Protein AF-T0YZN4-F1 (afdb_monomer_lite)

InterPro domains:
  IPR027396 DsrEFH-like [G3DSA:3.40.1260.10] (16-98)
  IPR027396 DsrEFH-like [SSF75169] (24-75)
  IPR032836 DsrE2-like family [PF13686] (22-80)

Foldseek 3Di:
DPPPVVVVVVVVVVVCVVVVAAEDEEEAQAQAPVSVVVLVVVQVVSVVVVHHYHYHQDHLSVLCVDPNSVLVNCVVDDPVVVVVCPVPDDDPVVVVVD

pLDDT: mean 81.74, std 13.97, range [48.91, 96.94]

Secondary structure (DSSP, 8-state):
--HHHHHHHHHHHHHHHHT---EEEEEE----HHHHHHHHHHHHHHHHTT-EEEEEE-GGGGGGGSHHHHHHHGGGS-HHHHHHHHHHSPPHHHHHT-

Radius of gyration: 17.91 Å; chains: 1; bounding box: 40×50×31 Å

Organism: NCBI:txid410659

Structure (mmCIF, N/CA/C/O backbone):
data_AF-T0YZN4-F1
#
_entry.id   AF-T0YZN4-F1
#
loop_
_atom_site.group_PDB
_atom_site.id
_atom_site.type_symbol
_atom_site.label_atom_id
_atom_site.label_alt_id
_atom_site.label_comp_id
_atom_site.label_asym_id
_atom_site.label_entity_id
_atom_site.label_seq_id
_atom_site.pdbx_PDB_ins_code
_atom_site.Cartn_x
_atom_site.Cartn_y
_atom_site.Cartn_z
_atom_site.occupancy
_atom_site.B_iso_or_equiv
_atom_site.auth_seq_id
_atom_site.auth_comp_id
_atom_site.auth_asym_id
_atom_site.auth_atom_id
_atom_site.pdbx_PDB_model_num
ATOM 1 N N . MET A 1 1 ? -18.741 31.153 -6.149 1.00 48.91 1 MET A N 1
ATOM 2 C CA . MET A 1 1 ? -18.984 29.725 -6.463 1.00 48.91 1 MET A CA 1
ATOM 3 C C . MET A 1 1 ? -18.109 28.804 -5.594 1.00 48.91 1 MET A C 1
ATOM 5 O O . MET A 1 1 ? -17.454 27.919 -6.120 1.00 48.91 1 MET A O 1
ATOM 9 N N . MET A 1 2 ? -18.073 29.009 -4.268 1.00 51.25 2 MET A N 1
ATOM 10 C CA . MET A 1 2 ? -17.161 28.296 -3.346 1.00 51.25 2 MET A CA 1
ATOM 11 C C . MET A 1 2 ? -17.887 27.574 -2.189 1.00 51.25 2 MET A C 1
ATOM 13 O O . MET A 1 2 ? -17.238 26.898 -1.403 1.00 51.25 2 MET A O 1
ATOM 17 N N . GLU A 1 3 ? -19.219 27.677 -2.096 1.00 50.75 3 GLU A N 1
ATOM 18 C CA . GLU A 1 3 ? -20.014 27.141 -0.971 1.00 50.75 3 GLU A CA 1
ATOM 19 C C . GLU A 1 3 ? -20.403 25.656 -1.118 1.00 50.75 3 GLU A C 1
ATOM 21 O O . GLU A 1 3 ? -20.667 24.989 -0.125 1.00 50.75 3 GLU A O 1
ATOM 26 N N . GLY A 1 4 ? -20.398 25.098 -2.336 1.00 54.03 4 GLY A N 1
ATOM 27 C CA . GLY A 1 4 ? -20.823 23.706 -2.571 1.00 54.03 4 GLY A CA 1
ATOM 28 C C . GLY A 1 4 ? -19.810 22.640 -2.127 1.00 54.03 4 GLY A C 1
ATOM 29 O O . GLY A 1 4 ? -20.192 21.535 -1.752 1.00 54.03 4 GLY A O 1
ATOM 30 N N . THR A 1 5 ? -18.513 22.962 -2.129 1.00 59.09 5 THR A N 1
ATOM 31 C CA . THR A 1 5 ? -17.443 22.002 -1.796 1.00 59.09 5 THR A CA 1
ATOM 32 C C . THR A 1 5 ? -17.293 21.800 -0.285 1.00 59.09 5 THR A C 1
ATOM 34 O O . THR A 1 5 ? -16.963 20.704 0.169 1.00 59.09 5 THR A O 1
ATOM 37 N N . THR A 1 6 ? -17.553 22.838 0.512 1.00 59.19 6 THR A N 1
ATOM 38 C CA . THR A 1 6 ? -17.421 22.800 1.977 1.00 59.19 6 THR A CA 1
ATOM 39 C C . THR A 1 6 ? -18.574 22.052 2.647 1.00 59.19 6 THR A C 1
ATOM 41 O O . THR A 1 6 ? -18.344 21.354 3.635 1.00 59.19 6 THR A O 1
ATOM 44 N N . ALA A 1 7 ? -19.783 22.117 2.079 1.00 58.03 7 ALA A N 1
ATOM 45 C CA . ALA A 1 7 ? -20.954 21.390 2.573 1.00 58.03 7 ALA A CA 1
ATOM 46 C C . ALA A 1 7 ? -20.775 19.862 2.475 1.00 58.03 7 ALA A C 1
ATOM 48 O O . ALA A 1 7 ? -20.918 19.158 3.474 1.00 58.03 7 ALA A O 1
ATOM 49 N N . HIS A 1 8 ? -20.344 19.351 1.315 1.00 57.25 8 HIS A N 1
ATOM 50 C CA . HIS A 1 8 ? -20.104 17.913 1.130 1.00 57.25 8 HIS A CA 1
ATOM 51 C C . HIS A 1 8 ? -18.955 17.373 1.994 1.00 57.25 8 HIS A C 1
ATOM 53 O O . HIS A 1 8 ? -19.034 16.254 2.507 1.00 57.25 8 HIS A O 1
ATOM 59 N N . ALA A 1 9 ? -17.894 18.161 2.188 1.00 63.75 9 ALA A N 1
ATOM 60 C CA . ALA A 1 9 ? -16.794 17.781 3.070 1.00 63.75 9 ALA A CA 1
ATOM 61 C C . ALA A 1 9 ? -17.247 17.683 4.539 1.00 63.75 9 ALA A C 1
ATOM 63 O O . ALA A 1 9 ? -16.889 16.726 5.226 1.00 63.75 9 ALA A O 1
ATOM 64 N N . SER A 1 10 ? -18.080 18.621 5.002 1.00 60.66 10 SER A N 1
ATOM 65 C CA . SER A 1 10 ? -18.651 18.613 6.354 1.00 60.66 10 SER A CA 1
ATOM 66 C C . SER A 1 10 ? -19.566 17.407 6.591 1.00 60.66 10 SER A C 1
ATOM 68 O O . SER A 1 10 ? -19.390 16.698 7.579 1.00 60.66 10 SER A O 1
ATOM 70 N N . GLU A 1 11 ? -20.484 17.115 5.665 1.00 66.19 11 GLU A N 1
ATOM 71 C CA . GLU A 1 11 ? -21.397 15.962 5.768 1.00 66.19 11 GLU A CA 1
ATOM 72 C C . GLU A 1 11 ? -20.654 14.619 5.768 1.00 66.19 11 GLU A C 1
ATOM 74 O O . GLU A 1 11 ? -21.005 13.708 6.520 1.00 66.19 11 GLU A O 1
ATOM 79 N N . THR A 1 12 ? -19.595 14.497 4.961 1.00 66.44 12 THR A N 1
ATOM 80 C CA . THR A 1 12 ? -18.761 13.284 4.910 1.00 66.44 12 THR A CA 1
ATOM 81 C C . THR A 1 12 ? -18.034 13.061 6.239 1.00 66.44 12 THR A C 1
ATOM 83 O O . THR A 1 12 ? -18.006 11.942 6.755 1.00 66.44 12 THR A O 1
ATOM 86 N N . MET A 1 13 ? -17.492 14.132 6.826 1.00 63.56 13 MET A N 1
ATOM 87 C CA . MET A 1 13 ? -16.798 14.090 8.117 1.00 63.56 13 MET A CA 1
ATOM 88 C C . MET A 1 13 ? -17.754 13.805 9.283 1.00 63.56 13 MET A C 1
ATOM 90 O O . MET A 1 13 ? -17.387 13.083 10.212 1.00 63.56 13 MET A O 1
ATOM 94 N N . GLU A 1 14 ? -18.982 14.326 9.241 1.00 65.38 14 GLU A N 1
ATOM 95 C CA . GLU A 1 14 ? -19.998 14.074 10.266 1.00 65.38 14 GLU A CA 1
ATOM 96 C C . GLU A 1 14 ? -20.522 12.627 10.211 1.00 65.38 14 GLU A C 1
ATOM 98 O O . GLU A 1 14 ? -20.642 11.979 11.254 1.00 65.38 14 GLU A O 1
ATOM 103 N N . ARG A 1 15 ? -20.731 12.071 9.005 1.00 64.00 15 ARG A N 1
ATOM 104 C CA . ARG A 1 15 ? -21.045 10.641 8.812 1.00 64.00 15 ARG A CA 1
ATOM 105 C C . ARG A 1 15 ? -19.937 9.735 9.345 1.00 64.00 15 ARG A C 1
ATOM 107 O O . ARG A 1 15 ? -20.225 8.824 10.116 1.00 64.00 15 ARG A O 1
ATOM 114 N N . ALA A 1 16 ? -18.680 10.033 9.009 1.00 61.34 16 ALA A N 1
ATOM 115 C CA . ALA A 1 16 ? -17.527 9.273 9.493 1.00 61.34 16 ALA A CA 1
ATOM 116 C C . ALA A 1 16 ? -17.430 9.273 11.032 1.00 61.34 16 ALA A C 1
ATOM 118 O O . ALA A 1 16 ? -17.078 8.263 11.639 1.00 61.34 16 ALA A O 1
ATOM 119 N N . LYS A 1 17 ? -17.798 10.386 11.682 1.00 61.00 17 LYS A N 1
ATOM 120 C CA . LYS A 1 17 ? -17.843 10.492 13.150 1.00 61.00 17 LYS A CA 1
ATOM 121 C C . LYS A 1 17 ? -18.987 9.687 13.779 1.00 61.00 17 LYS A C 1
ATOM 123 O O . LYS A 1 17 ? -18.833 9.196 14.894 1.00 61.00 17 LYS A O 1
ATOM 128 N N . LYS A 1 18 ? -20.123 9.567 13.085 1.00 59.34 18 LYS A N 1
ATOM 129 C CA . LYS A 1 18 ? -21.350 8.919 13.579 1.00 59.34 18 LYS A CA 1
ATOM 130 C C . LYS A 1 18 ? -21.281 7.386 13.544 1.00 59.34 18 LYS A C 1
ATOM 132 O O . LYS A 1 18 ? -21.872 6.750 14.411 1.00 59.34 18 LYS A O 1
ATOM 137 N N . ASP A 1 19 ? -20.516 6.814 12.613 1.00 60.59 19 ASP A N 1
ATOM 138 C CA . ASP A 1 19 ? -20.337 5.357 12.475 1.00 60.59 19 ASP A CA 1
ATOM 139 C C . ASP A 1 19 ? -19.247 4.772 13.399 1.00 60.59 19 ASP A C 1
ATOM 141 O O . ASP A 1 19 ? -19.0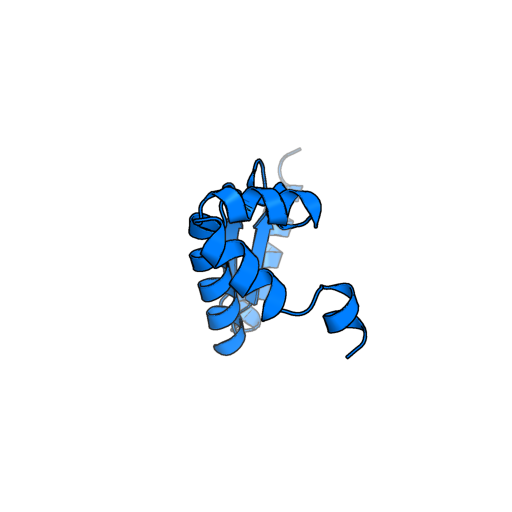44 3.559 13.430 1.00 60.59 19 ASP A O 1
ATOM 145 N N . GLY A 1 20 ? -18.529 5.611 14.159 1.00 58.91 20 GLY A N 1
ATOM 146 C CA . GLY A 1 20 ? -17.507 5.179 15.124 1.00 58.91 20 GLY A CA 1
ATOM 147 C C . GLY A 1 20 ? -16.287 4.468 14.516 1.00 58.91 20 GLY A C 1
ATOM 148 O O . GLY A 1 20 ? -15.437 3.977 15.258 1.00 58.91 20 GLY A O 1
ATOM 149 N N . LYS A 1 21 ? -16.178 4.403 13.183 1.00 67.25 21 LYS A N 1
ATOM 150 C CA . LYS A 1 21 ? -15.085 3.736 12.467 1.00 67.25 21 LYS A CA 1
ATOM 151 C C . LYS A 1 21 ? -13.994 4.730 12.092 1.00 67.25 21 LYS A C 1
ATOM 153 O O . LYS A 1 21 ? -14.164 5.589 11.230 1.00 67.25 21 LYS A O 1
ATOM 158 N N . THR A 1 22 ? -12.834 4.585 12.721 1.00 85.31 22 THR A N 1
ATOM 159 C CA . THR A 1 22 ? -11.632 5.341 12.360 1.00 85.31 22 THR A CA 1
ATOM 160 C C . THR A 1 22 ? -11.186 4.964 10.944 1.00 85.31 22 THR A C 1
ATOM 162 O O . THR A 1 22 ? -11.130 3.783 10.606 1.00 85.31 22 THR A O 1
ATOM 165 N N . SER A 1 23 ? -10.855 5.956 10.114 1.00 89.94 23 SER A N 1
ATOM 166 C CA . SER A 1 23 ? -10.373 5.754 8.739 1.00 89.94 23 SER A CA 1
ATOM 167 C C . SER A 1 23 ? -8.873 6.056 8.613 1.00 89.94 23 SER A C 1
ATOM 169 O O . SER A 1 23 ? -8.371 6.999 9.222 1.00 89.94 23 SER A O 1
ATOM 171 N N . LEU A 1 24 ? -8.162 5.278 7.797 1.00 94.44 24 LEU A N 1
ATOM 172 C CA . LEU A 1 24 ? -6.768 5.453 7.395 1.00 94.44 24 LEU A CA 1
ATOM 173 C C . LEU A 1 24 ? -6.708 5.752 5.891 1.00 94.44 24 LEU A C 1
ATOM 175 O O . LEU A 1 24 ? -7.157 4.946 5.081 1.00 94.44 24 LEU A O 1
ATOM 179 N N . ILE A 1 25 ? -6.104 6.877 5.508 1.00 96.12 25 ILE A N 1
ATOM 180 C CA . ILE A 1 25 ? -5.874 7.238 4.103 1.00 96.12 25 ILE A CA 1
ATOM 181 C C . ILE A 1 25 ? -4.371 7.190 3.824 1.00 96.12 25 ILE A C 1
ATOM 183 O O . ILE A 1 25 ? -3.587 7.844 4.509 1.00 96.12 25 ILE A O 1
ATOM 187 N N . LEU A 1 26 ? -3.969 6.429 2.806 1.00 96.69 26 LEU A N 1
ATOM 188 C CA . LEU A 1 26 ? -2.579 6.272 2.381 1.00 96.69 26 LEU A CA 1
ATOM 189 C C . LEU A 1 26 ? -2.405 6.779 0.951 1.00 96.69 26 LEU A C 1
ATOM 191 O O . LEU A 1 26 ? -3.073 6.304 0.033 1.00 96.69 26 LEU A O 1
ATOM 195 N N . VAL A 1 27 ? -1.471 7.708 0.748 1.00 96.81 27 VAL A N 1
ATOM 196 C CA . VAL A 1 27 ? -1.076 8.180 -0.586 1.00 96.81 27 VAL A CA 1
ATOM 197 C C . VAL A 1 27 ? 0.179 7.436 -1.026 1.00 96.81 27 VAL A C 1
ATOM 199 O O . VAL A 1 27 ? 1.266 7.657 -0.495 1.00 96.81 27 VAL A O 1
ATOM 202 N N . VAL A 1 28 ? 0.031 6.559 -2.016 1.00 96.94 28 VAL A N 1
ATOM 203 C CA . VAL A 1 28 ? 1.113 5.729 -2.553 1.00 96.94 28 VAL A CA 1
ATOM 204 C C . VAL A 1 28 ? 1.643 6.384 -3.825 1.00 96.94 28 VAL A C 1
ATOM 206 O O . VAL A 1 28 ? 1.084 6.219 -4.907 1.00 96.94 28 VAL A O 1
ATOM 209 N N . SER A 1 29 ? 2.711 7.173 -3.688 1.00 95.31 29 SER A N 1
ATOM 210 C CA . SER A 1 29 ? 3.329 7.922 -4.797 1.00 95.31 29 SER A CA 1
ATOM 211 C C . SER A 1 29 ? 4.559 7.240 -5.409 1.00 95.31 29 SER A C 1
ATOM 213 O O . SER A 1 29 ? 4.997 7.605 -6.504 1.00 95.31 29 SER A O 1
ATOM 215 N N . LYS A 1 30 ? 5.132 6.251 -4.711 1.00 93.50 30 LYS A N 1
ATOM 216 C CA . LYS A 1 30 ? 6.342 5.516 -5.108 1.00 93.50 30 LYS A CA 1
ATOM 217 C C . LYS A 1 30 ? 5.987 4.113 -5.595 1.00 93.50 30 LYS A C 1
ATOM 219 O O . LYS A 1 30 ? 5.048 3.507 -5.095 1.00 93.50 30 LYS A O 1
ATOM 224 N N . GLY A 1 31 ? 6.739 3.632 -6.585 1.00 87.75 31 GLY A N 1
ATOM 225 C CA . GLY A 1 31 ? 6.453 2.381 -7.295 1.00 87.75 31 GLY A CA 1
ATOM 226 C C . GLY A 1 31 ? 7.358 1.198 -6.950 1.00 87.75 31 GLY A C 1
ATOM 227 O O . GLY A 1 31 ? 7.099 0.114 -7.446 1.00 87.75 31 GLY A O 1
ATOM 228 N N . GLY A 1 32 ? 8.408 1.378 -6.141 1.00 91.94 32 GLY A N 1
ATOM 229 C CA . GLY A 1 32 ? 9.281 0.275 -5.715 1.00 91.94 32 GLY A CA 1
ATOM 230 C C . GLY A 1 32 ? 8.582 -0.637 -4.706 1.00 91.94 32 GLY A C 1
ATOM 231 O O . GLY A 1 32 ? 7.838 -0.153 -3.849 1.00 91.94 32 GLY A O 1
ATOM 232 N N . ALA A 1 33 ? 8.800 -1.950 -4.797 1.00 88.88 33 ALA A N 1
ATOM 233 C CA . ALA A 1 33 ? 8.160 -2.919 -3.905 1.00 88.88 33 ALA A CA 1
ATOM 234 C C . ALA A 1 33 ? 8.600 -2.758 -2.434 1.00 88.88 33 ALA A C 1
ATOM 236 O O . ALA A 1 33 ? 7.786 -2.917 -1.522 1.00 88.88 33 ALA A O 1
ATOM 237 N N . ASP A 1 34 ? 9.852 -2.357 -2.211 1.00 88.88 34 ASP A N 1
ATOM 238 C CA . ASP A 1 34 ? 10.421 -1.940 -0.924 1.00 88.88 34 ASP A CA 1
ATOM 239 C C . ASP A 1 34 ? 9.720 -0.696 -0.335 1.00 88.88 34 ASP A C 1
ATOM 241 O O . ASP A 1 34 ? 9.625 -0.529 0.874 1.00 88.88 34 ASP A O 1
ATOM 245 N N . MET A 1 35 ? 9.169 0.181 -1.170 1.00 90.56 35 MET A N 1
ATOM 246 C CA . MET A 1 35 ? 8.429 1.359 -0.699 1.00 90.56 35 MET A CA 1
ATOM 247 C C . MET A 1 35 ? 6.925 1.114 -0.586 1.00 90.56 35 MET A C 1
ATOM 249 O O . MET A 1 35 ? 6.238 1.818 0.152 1.00 90.56 35 MET A O 1
ATOM 253 N N . ALA A 1 36 ? 6.404 0.131 -1.317 1.00 91.88 36 ALA A N 1
ATOM 254 C CA . ALA A 1 36 ? 4.989 -0.214 -1.320 1.00 91.88 36 ALA A CA 1
ATOM 255 C C . ALA A 1 36 ? 4.592 -1.087 -0.122 1.00 91.88 36 ALA A C 1
ATOM 257 O O . ALA A 1 36 ? 3.485 -0.937 0.406 1.00 91.88 36 ALA A O 1
ATOM 258 N N . TYR A 1 37 ? 5.479 -1.989 0.327 1.00 90.88 37 TYR A N 1
ATOM 259 C CA . TYR A 1 37 ? 5.155 -2.934 1.400 1.00 90.88 37 TYR A CA 1
ATOM 260 C C . TYR A 1 37 ? 4.691 -2.263 2.706 1.00 90.88 37 TYR A C 1
ATOM 262 O O . TYR A 1 37 ? 3.725 -2.768 3.281 1.00 90.88 37 TYR A O 1
ATOM 270 N N . PRO A 1 38 ? 5.260 -1.129 3.183 1.00 94.56 38 PRO A N 1
ATOM 271 C CA . PRO A 1 38 ? 4.802 -0.504 4.421 1.00 94.56 38 PRO A CA 1
ATOM 272 C C . PRO A 1 38 ? 3.348 -0.042 4.314 1.00 94.56 38 PRO A C 1
ATOM 274 O O . PRO A 1 38 ? 2.551 -0.287 5.216 1.00 94.56 38 PRO A O 1
ATOM 277 N N . SER A 1 39 ? 2.973 0.575 3.188 1.00 95.06 39 SER A N 1
ATOM 278 C CA . SER A 1 39 ? 1.597 1.019 2.949 1.00 95.06 39 SER A CA 1
ATOM 279 C C . SER A 1 39 ? 0.626 -0.158 2.876 1.00 95.06 39 SER A C 1
ATOM 281 O O . SER A 1 39 ? -0.459 -0.086 3.448 1.00 95.06 39 SER A O 1
ATOM 283 N N . LEU A 1 40 ? 1.017 -1.256 2.223 1.00 94.00 40 LEU A N 1
ATOM 284 C CA . LEU A 1 40 ? 0.192 -2.463 2.140 1.00 94.00 40 LEU A CA 1
ATOM 285 C C . LEU A 1 40 ? -0.000 -3.124 3.514 1.00 94.00 40 LEU A C 1
ATOM 287 O O . LEU A 1 40 ? -1.125 -3.485 3.864 1.00 94.00 40 LEU A O 1
ATOM 291 N N . ILE A 1 41 ? 1.058 -3.226 4.326 1.00 96.06 41 ILE A N 1
ATOM 292 C CA . ILE A 1 41 ? 0.971 -3.762 5.695 1.00 96.06 41 ILE A CA 1
ATOM 293 C C . ILE A 1 41 ? 0.033 -2.901 6.539 1.00 96.06 41 ILE A C 1
ATOM 295 O O . ILE A 1 41 ? -0.877 -3.431 7.170 1.00 96.06 41 ILE A O 1
ATOM 299 N N . LEU A 1 42 ? 0.204 -1.577 6.523 1.00 96.38 42 LEU A N 1
ATOM 300 C CA . LEU A 1 42 ? -0.640 -0.665 7.297 1.00 96.38 42 LEU A CA 1
ATOM 301 C C . LEU A 1 42 ? -2.109 -0.733 6.870 1.00 96.38 42 LEU A C 1
ATOM 303 O O . LEU A 1 42 ? -2.983 -0.785 7.732 1.00 96.38 42 LEU A O 1
ATOM 307 N N . ALA A 1 43 ? -2.389 -0.783 5.565 1.00 96.12 43 ALA A N 1
ATOM 308 C CA . ALA A 1 43 ? -3.751 -0.929 5.056 1.00 96.12 43 ALA A CA 1
ATOM 309 C C . ALA A 1 43 ? -4.401 -2.240 5.528 1.00 96.12 43 ALA A C 1
ATOM 311 O O . ALA A 1 43 ? -5.555 -2.244 5.960 1.00 96.12 43 ALA A O 1
ATOM 312 N N . THR A 1 44 ? -3.646 -3.341 5.487 1.00 96.00 44 THR A N 1
ATOM 313 C CA . THR A 1 44 ? -4.128 -4.663 5.910 1.00 96.00 44 THR A CA 1
ATOM 314 C C . THR A 1 44 ? -4.367 -4.703 7.421 1.00 96.00 44 THR A C 1
ATOM 316 O O . THR A 1 44 ? -5.415 -5.167 7.864 1.00 96.00 44 THR A O 1
ATOM 319 N N . THR A 1 45 ? -3.453 -4.137 8.215 1.00 96.50 45 THR A N 1
ATOM 320 C CA . THR A 1 45 ? -3.597 -4.012 9.673 1.00 96.50 45 THR A CA 1
ATOM 321 C C . THR A 1 45 ? -4.788 -3.138 10.052 1.00 96.50 45 THR A C 1
ATOM 323 O O . THR A 1 45 ? -5.572 -3.523 10.913 1.00 96.50 45 THR A O 1
ATOM 326 N N . ALA A 1 46 ? -4.976 -1.993 9.391 1.00 94.38 46 ALA A N 1
ATOM 327 C CA . ALA A 1 46 ? -6.134 -1.133 9.622 1.00 94.38 46 ALA A CA 1
ATOM 328 C C . ALA A 1 46 ? -7.442 -1.901 9.381 1.00 94.38 46 ALA A C 1
ATOM 330 O O . ALA A 1 46 ? -8.333 -1.896 10.229 1.00 94.38 46 ALA A O 1
ATOM 331 N N . ARG A 1 47 ? -7.524 -2.650 8.276 1.00 93.19 47 ARG A N 1
ATOM 332 C CA . ARG A 1 47 ? -8.689 -3.494 7.980 1.00 93.19 47 ARG A CA 1
ATOM 333 C C . ARG A 1 47 ? -8.891 -4.598 9.020 1.00 93.19 47 ARG A C 1
ATOM 335 O O . ARG A 1 47 ? -10.025 -4.819 9.436 1.00 93.19 47 ARG A O 1
ATOM 342 N N . ALA A 1 48 ? -7.817 -5.228 9.496 1.00 93.88 48 ALA A N 1
ATOM 343 C CA . ALA A 1 48 ? -7.880 -6.221 10.571 1.00 93.88 48 ALA A CA 1
ATOM 344 C C . ALA A 1 48 ? -8.369 -5.633 11.911 1.00 93.88 48 ALA A C 1
ATOM 346 O O . ALA A 1 48 ? -9.037 -6.324 12.673 1.00 93.88 48 ALA A O 1
ATOM 347 N N . LEU A 1 49 ? -8.087 -4.355 12.180 1.00 92.56 49 LEU A N 1
ATOM 348 C CA . LEU A 1 49 ? -8.551 -3.623 13.366 1.00 92.56 49 LEU A CA 1
ATOM 349 C C . LEU A 1 49 ? -9.969 -3.034 13.214 1.00 92.56 49 LEU A C 1
ATOM 351 O O . LEU A 1 49 ? -10.416 -2.286 14.082 1.00 92.56 49 LEU A O 1
ATOM 355 N N . GLY A 1 50 ? -10.680 -3.340 12.124 1.00 87.50 50 GLY A N 1
ATOM 356 C CA . GLY A 1 50 ? -12.034 -2.834 11.869 1.00 87.50 50 GLY A CA 1
ATOM 357 C C . GLY A 1 50 ? -12.090 -1.381 11.383 1.00 87.50 50 GLY A C 1
ATOM 358 O O . GLY A 1 50 ? -13.163 -0.777 11.392 1.00 87.50 50 GLY A O 1
ATOM 359 N N . MET A 1 51 ? -10.953 -0.821 10.960 1.00 91.56 51 MET A N 1
ATOM 360 C CA . MET A 1 51 ? -10.850 0.520 10.386 1.00 91.56 51 MET A CA 1
ATOM 361 C C . MET A 1 51 ? -11.099 0.512 8.876 1.00 91.56 51 MET A C 1
ATOM 363 O O . MET A 1 51 ? -10.859 -0.479 8.174 1.00 91.56 51 MET A O 1
ATOM 367 N N . ASP A 1 52 ? -11.479 1.671 8.346 1.00 91.88 52 ASP A N 1
ATOM 368 C CA . ASP A 1 52 ? -11.533 1.880 6.905 1.00 91.88 52 ASP A CA 1
ATOM 369 C C . ASP A 1 52 ? -10.183 2.329 6.336 1.00 91.88 52 ASP A C 1
ATOM 371 O O . ASP A 1 52 ? -9.746 3.446 6.556 1.00 91.88 52 ASP A O 1
ATOM 375 N N . ALA A 1 53 ? -9.504 1.464 5.583 1.00 94.62 53 ALA A N 1
ATOM 376 C CA . ALA A 1 53 ? -8.326 1.794 4.788 1.00 94.62 53 ALA A CA 1
ATOM 377 C C . ALA A 1 53 ? -8.680 2.242 3.353 1.00 94.62 53 ALA A C 1
ATOM 379 O O . ALA A 1 53 ? -9.261 1.485 2.565 1.00 94.62 53 ALA A O 1
ATOM 380 N N . HIS A 1 54 ? -8.248 3.445 2.987 1.00 95.25 54 HIS A N 1
ATOM 381 C CA . HIS A 1 54 ? -8.295 3.986 1.631 1.00 95.25 54 HIS A CA 1
ATOM 382 C C . HIS A 1 54 ? -6.872 4.162 1.102 1.00 95.25 54 HIS A C 1
ATOM 384 O O . HIS A 1 54 ? -6.020 4.749 1.768 1.00 95.25 54 HIS A O 1
ATOM 390 N N . MET A 1 55 ? -6.611 3.678 -0.110 1.00 96.06 55 MET A N 1
ATOM 391 C CA . MET A 1 55 ? -5.308 3.805 -0.762 1.00 96.06 55 MET A CA 1
ATOM 392 C C . MET A 1 55 ? -5.461 4.594 -2.058 1.00 96.06 55 MET A C 1
ATOM 394 O O . MET A 1 55 ? -6.220 4.200 -2.941 1.00 96.06 55 MET A O 1
ATOM 398 N N . TYR A 1 56 ? -4.732 5.700 -2.174 1.00 96.69 56 TYR A N 1
ATOM 399 C CA . TYR A 1 56 ? -4.682 6.525 -3.373 1.00 96.69 56 TYR A CA 1
ATOM 400 C C . TYR A 1 56 ? -3.329 6.348 -4.061 1.00 96.69 56 TYR A C 1
ATOM 402 O O . TYR A 1 56 ? -2.303 6.827 -3.574 1.00 96.69 56 TYR A O 1
ATOM 410 N N . PHE A 1 57 ? -3.329 5.639 -5.187 1.00 96.06 57 PHE A N 1
ATOM 411 C CA . PHE A 1 57 ? -2.136 5.400 -5.993 1.00 96.06 57 PHE A CA 1
ATOM 412 C C . PHE A 1 57 ? -1.957 6.531 -7.005 1.00 96.06 57 PHE A C 1
ATOM 414 O O . PHE A 1 57 ? -2.853 6.809 -7.797 1.00 96.06 57 PHE A O 1
ATOM 421 N N . THR A 1 58 ? -0.790 7.172 -6.995 1.00 95.81 58 THR A N 1
ATOM 422 C CA . THR A 1 58 ? -0.469 8.287 -7.898 1.00 95.81 58 THR A CA 1
ATOM 423 C C . THR A 1 58 ? 0.983 8.218 -8.371 1.00 95.81 58 THR A C 1
ATOM 425 O O . THR A 1 58 ? 1.800 7.501 -7.791 1.00 95.81 58 THR A O 1
ATOM 428 N N . PHE A 1 59 ? 1.319 8.944 -9.440 1.00 95.00 59 PHE A N 1
ATOM 429 C CA . PHE A 1 59 ? 2.647 8.951 -10.064 1.00 95.00 59 PHE A CA 1
ATOM 430 C C . PHE A 1 59 ? 3.179 7.525 -1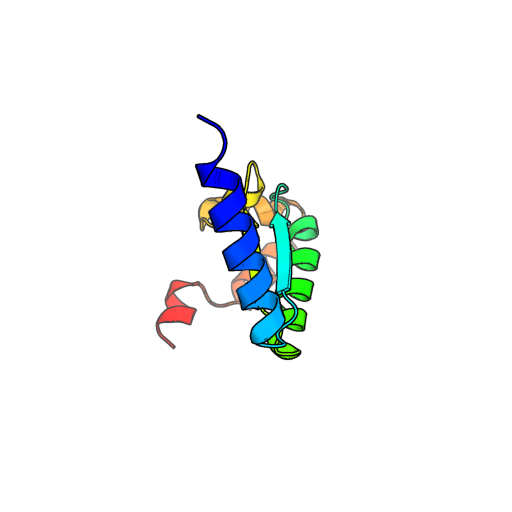0.303 1.00 95.00 59 PHE A C 1
ATOM 432 O O . PHE A 1 59 ? 2.553 6.728 -11.003 1.00 95.00 59 PHE A O 1
ATOM 439 N N . TRP A 1 60 ? 4.331 7.179 -9.718 1.00 91.94 60 TRP A N 1
ATOM 440 C CA . TRP A 1 60 ? 4.961 5.865 -9.870 1.00 91.94 60 TRP A CA 1
ATOM 441 C C . TRP A 1 60 ? 4.257 4.781 -9.062 1.00 91.94 60 TRP A C 1
ATOM 443 O O . TRP A 1 60 ? 4.388 3.609 -9.398 1.00 91.94 60 TRP A O 1
ATOM 453 N N . GLY A 1 61 ? 3.439 5.151 -8.075 1.00 91.19 61 GLY A N 1
ATOM 454 C CA . GLY A 1 61 ? 2.570 4.212 -7.370 1.00 91.19 61 GLY A CA 1
ATOM 455 C C . GLY A 1 61 ? 1.541 3.541 -8.283 1.00 91.19 61 GLY A C 1
ATOM 456 O O . GLY A 1 61 ? 1.175 2.398 -8.033 1.00 91.19 61 GLY A O 1
ATOM 457 N N . MET A 1 62 ? 1.137 4.172 -9.394 1.00 93.50 62 MET A N 1
ATOM 458 C CA . MET A 1 62 ? 0.232 3.536 -10.366 1.00 93.50 62 MET A CA 1
ATOM 459 C C . MET A 1 62 ? 0.840 2.283 -11.013 1.00 93.50 62 MET A C 1
ATOM 461 O O . MET A 1 62 ? 0.106 1.382 -11.411 1.00 93.50 62 MET A O 1
ATOM 465 N N . GLN A 1 63 ? 2.173 2.189 -11.090 1.00 91.06 63 GLN A N 1
ATOM 466 C CA . GLN A 1 63 ? 2.855 1.021 -11.659 1.00 91.06 63 GLN A CA 1
ATOM 467 C C . GLN A 1 63 ? 2.601 -0.246 -10.825 1.00 91.06 63 GLN A C 1
ATOM 469 O O . GLN A 1 63 ? 2.589 -1.345 -11.363 1.00 91.06 63 GLN A O 1
ATOM 474 N N . LEU A 1 64 ? 2.305 -0.113 -9.530 1.00 91.19 64 LEU A N 1
ATOM 475 C CA . LEU A 1 64 ? 1.978 -1.252 -8.667 1.00 91.19 64 LEU A CA 1
ATOM 476 C C . LEU A 1 64 ? 0.640 -1.917 -9.035 1.00 91.19 64 LEU A C 1
ATOM 478 O O . LEU A 1 64 ? 0.403 -3.071 -8.673 1.00 91.19 64 LEU A O 1
ATOM 482 N N . LEU A 1 65 ? -0.234 -1.210 -9.757 1.00 90.25 65 LEU A N 1
ATOM 483 C CA . LEU A 1 65 ? -1.566 -1.698 -10.115 1.00 90.25 65 LEU A CA 1
ATOM 484 C C . LEU A 1 65 ? -1.570 -2.570 -11.378 1.00 90.25 65 LEU A C 1
ATOM 486 O O . LEU A 1 65 ? -2.505 -3.345 -11.572 1.00 90.25 65 LEU A O 1
ATOM 490 N N . THR A 1 66 ? -0.531 -2.505 -12.216 1.00 88.56 66 THR A N 1
ATOM 491 C CA . THR A 1 66 ? -0.456 -3.280 -13.466 1.00 88.56 66 THR A CA 1
ATOM 492 C C . THR A 1 66 ? 0.508 -4.465 -13.350 1.00 88.56 66 THR A C 1
ATOM 494 O O . THR A 1 66 ? 1.484 -4.396 -12.599 1.00 88.56 66 THR A O 1
ATOM 497 N N . PRO A 1 67 ? 0.284 -5.573 -14.081 1.00 84.25 67 PRO A N 1
ATOM 498 C CA . PRO A 1 67 ? 1.207 -6.710 -14.081 1.00 84.25 67 PRO A CA 1
ATOM 499 C C . PRO A 1 67 ? 2.636 -6.332 -14.486 1.00 84.25 67 PRO A C 1
ATOM 501 O O . PRO A 1 67 ? 3.598 -6.754 -13.841 1.00 84.25 67 PRO A O 1
ATOM 504 N N . GLU A 1 68 ? 2.787 -5.510 -15.521 1.00 86.44 68 GLU A N 1
ATOM 505 C CA . GLU A 1 68 ? 4.082 -5.074 -16.048 1.00 86.44 68 GLU A CA 1
ATOM 506 C C . GLU A 1 68 ? 4.788 -4.136 -15.072 1.00 86.44 68 GLU A C 1
ATOM 508 O O . GLU A 1 68 ? 5.999 -4.236 -14.872 1.00 86.44 68 GLU A O 1
ATOM 513 N N . GLY A 1 69 ? 4.039 -3.228 -14.446 1.00 87.62 69 GLY A N 1
ATOM 514 C CA . GLY A 1 69 ? 4.595 -2.306 -13.470 1.00 87.62 69 GLY A CA 1
ATOM 515 C C . GLY A 1 69 ? 4.998 -3.010 -12.173 1.00 87.62 69 GLY A C 1
ATOM 516 O O . GLY A 1 69 ? 6.043 -2.676 -11.622 1.00 87.62 69 GLY A O 1
ATOM 517 N N . ARG A 1 70 ? 4.285 -4.063 -11.744 1.00 84.94 70 ARG A N 1
ATOM 518 C CA . ARG A 1 70 ? 4.729 -4.908 -10.621 1.00 84.94 70 ARG A CA 1
ATOM 519 C C . ARG A 1 70 ? 6.048 -5.619 -10.902 1.00 84.94 70 ARG A C 1
ATOM 521 O O . ARG A 1 70 ? 6.863 -5.710 -9.996 1.00 84.94 70 ARG A O 1
ATOM 528 N N . LYS A 1 71 ? 6.295 -6.087 -12.132 1.00 86.25 71 LYS A N 1
ATOM 529 C CA . LYS A 1 71 ? 7.606 -6.666 -12.488 1.00 86.25 71 LYS A CA 1
ATOM 530 C C . LYS A 1 71 ? 8.721 -5.636 -12.290 1.00 86.25 71 LYS A C 1
ATOM 532 O O . LYS A 1 71 ? 9.685 -5.931 -11.602 1.00 86.25 71 LYS A O 1
ATOM 537 N N . LYS A 1 72 ? 8.517 -4.406 -12.773 1.00 86.94 72 LYS A N 1
ATOM 538 C CA . LYS A 1 72 ? 9.462 -3.292 -12.570 1.00 86.94 72 LYS A CA 1
ATOM 539 C C . LYS A 1 72 ? 9.630 -2.912 -11.099 1.00 86.94 72 LYS A C 1
ATOM 541 O O . LYS A 1 72 ? 10.727 -2.606 -10.655 1.00 86.94 72 LYS A O 1
ATOM 546 N N . ALA A 1 73 ? 8.552 -2.952 -10.320 1.00 87.06 73 ALA 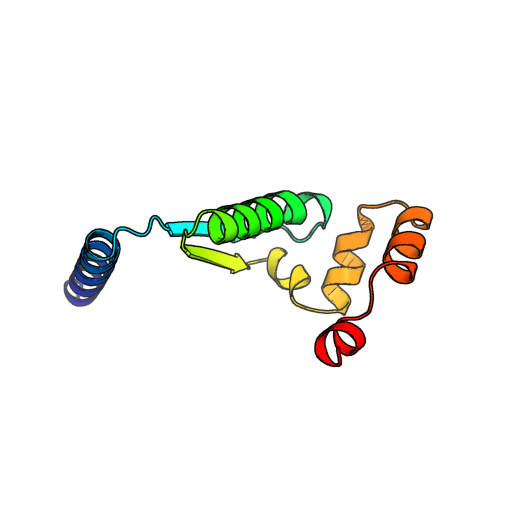A N 1
ATOM 547 C CA . ALA A 1 73 ? 8.597 -2.680 -8.886 1.00 87.06 73 ALA A CA 1
ATOM 548 C C . ALA A 1 73 ? 9.503 -3.664 -8.131 1.00 87.06 73 ALA A C 1
ATOM 550 O O . ALA A 1 73 ? 10.078 -3.296 -7.109 1.00 87.06 73 ALA A O 1
ATOM 551 N N . MET A 1 74 ? 9.627 -4.898 -8.632 1.00 85.25 74 MET A N 1
ATOM 552 C CA . MET A 1 74 ? 10.456 -5.956 -8.056 1.00 85.25 74 MET A CA 1
ATOM 553 C C . MET A 1 74 ? 11.939 -5.844 -8.430 1.00 85.25 74 MET A C 1
ATOM 555 O O . MET A 1 74 ? 12.751 -6.514 -7.793 1.00 85.25 74 MET A O 1
ATOM 559 N N . ASP A 1 75 ? 12.311 -4.971 -9.376 1.00 86.94 75 ASP A N 1
ATOM 560 C CA . ASP A 1 75 ? 13.708 -4.738 -9.785 1.00 86.94 75 ASP A CA 1
ATOM 561 C C . ASP A 1 75 ? 14.581 -4.188 -8.644 1.00 86.94 75 ASP A C 1
ATOM 563 O O . ASP A 1 75 ? 15.807 -4.238 -8.711 1.00 86.94 75 ASP A O 1
ATOM 567 N N . VAL A 1 76 ? 13.958 -3.707 -7.562 1.00 85.62 76 VAL A N 1
ATOM 568 C CA . VAL A 1 76 ? 14.638 -3.311 -6.317 1.00 85.62 76 VAL A CA 1
ATOM 569 C C . VAL A 1 76 ? 15.244 -4.499 -5.559 1.00 85.62 76 VAL A C 1
ATOM 571 O O . VAL A 1 76 ? 16.062 -4.303 -4.661 1.00 85.62 76 VAL A O 1
ATOM 574 N N . PHE A 1 77 ? 14.852 -5.729 -5.898 1.00 85.38 77 PHE A N 1
ATOM 575 C CA . PHE A 1 77 ? 15.359 -6.954 -5.290 1.00 85.38 77 PHE A CA 1
ATOM 576 C C . PHE A 1 77 ? 16.339 -7.691 -6.211 1.00 85.38 77 PHE A C 1
ATOM 578 O O . PHE A 1 77 ? 16.176 -7.654 -7.433 1.00 85.38 77 PHE A O 1
ATOM 585 N N . PRO A 1 78 ? 17.300 -8.449 -5.645 1.00 88.25 78 PRO A N 1
ATOM 586 C CA . PRO A 1 78 ? 18.18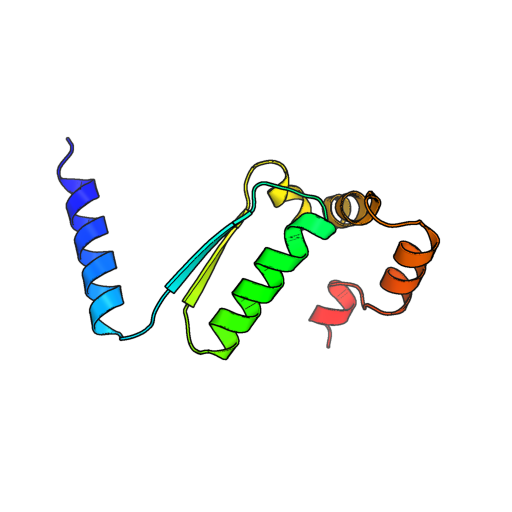5 -9.309 -6.425 1.00 88.25 78 PRO A CA 1
ATOM 587 C C . PRO A 1 78 ? 17.410 -10.319 -7.293 1.00 88.25 78 PRO A C 1
ATOM 589 O O . PRO A 1 78 ? 16.379 -10.838 -6.839 1.00 88.25 78 PRO A O 1
ATOM 592 N N . PRO A 1 79 ? 17.901 -10.666 -8.500 1.00 86.56 79 PRO A N 1
ATOM 593 C CA . PRO A 1 79 ? 17.205 -11.571 -9.419 1.00 86.56 79 PRO A CA 1
ATOM 594 C C . PRO A 1 79 ? 16.860 -12.940 -8.815 1.00 86.56 79 PRO A C 1
ATOM 596 O O . PRO A 1 79 ? 15.805 -13.507 -9.115 1.00 86.56 79 PRO A O 1
ATOM 599 N N . GLU A 1 80 ? 17.700 -13.474 -7.921 1.00 87.44 80 GLU A N 1
ATOM 600 C CA . GLU A 1 80 ? 17.440 -14.764 -7.271 1.00 87.44 80 GLU A CA 1
ATOM 601 C C . GLU A 1 80 ? 16.199 -14.703 -6.375 1.00 87.44 80 GLU A C 1
ATOM 603 O O . GLU A 1 80 ? 15.451 -15.679 -6.263 1.00 87.44 80 GLU A O 1
ATOM 608 N N . LEU A 1 81 ? 15.971 -13.554 -5.734 1.00 83.69 81 LEU A N 1
ATOM 609 C CA . LEU A 1 81 ? 14.817 -13.344 -4.872 1.00 83.69 81 LEU A CA 1
ATOM 610 C C . LEU A 1 81 ? 13.548 -13.143 -5.701 1.00 83.69 81 LEU A C 1
ATOM 612 O O . LEU A 1 81 ? 12.512 -13.712 -5.361 1.00 83.69 81 LEU A O 1
ATOM 616 N N . GLN A 1 82 ? 13.638 -12.422 -6.822 1.00 83.31 82 GLN A N 1
ATOM 617 C CA . GLN A 1 82 ? 12.512 -12.246 -7.744 1.00 83.31 82 GLN A CA 1
ATOM 618 C C . GLN A 1 82 ? 11.986 -13.595 -8.253 1.00 83.31 82 GLN A C 1
ATOM 620 O O . GLN A 1 82 ? 10.780 -13.842 -8.213 1.00 83.31 82 GLN A O 1
ATOM 625 N N . LYS A 1 83 ? 12.890 -14.500 -8.658 1.00 83.50 83 LYS A N 1
ATOM 626 C CA . LYS A 1 83 ? 12.524 -15.844 -9.129 1.00 83.50 83 LYS A CA 1
ATOM 627 C C . LYS A 1 83 ? 11.828 -16.663 -8.039 1.00 83.50 83 LYS A C 1
ATOM 629 O O . LYS A 1 83 ? 10.768 -17.227 -8.285 1.00 83.50 83 LYS A O 1
ATOM 634 N N . LYS A 1 84 ? 12.377 -16.672 -6.818 1.00 84.38 84 LYS A N 1
ATOM 635 C CA . LYS A 1 84 ? 11.770 -17.378 -5.673 1.00 84.38 84 LYS A CA 1
ATOM 636 C C . LYS A 1 84 ? 10.386 -16.839 -5.318 1.00 84.38 84 LYS A C 1
ATOM 638 O O . LYS A 1 84 ? 9.520 -17.608 -4.913 1.00 84.38 84 LYS A O 1
ATOM 643 N N . ILE A 1 85 ? 10.181 -15.528 -5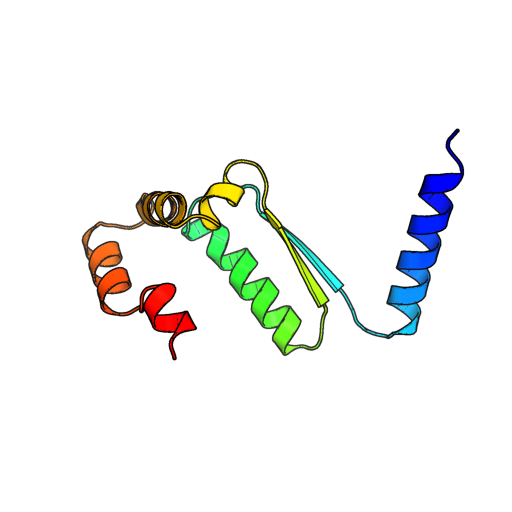.434 1.00 79.75 85 ILE A N 1
ATOM 644 C CA . ILE A 1 85 ? 8.878 -14.903 -5.193 1.00 79.75 85 ILE A CA 1
ATOM 645 C C . ILE A 1 85 ? 7.897 -15.315 -6.297 1.00 79.75 85 ILE A C 1
ATOM 647 O O . ILE A 1 85 ? 6.800 -15.762 -5.986 1.00 79.75 85 ILE A O 1
ATOM 651 N N . ALA A 1 86 ? 8.301 -15.275 -7.566 1.00 77.75 86 ALA A N 1
ATOM 652 C CA . ALA A 1 86 ? 7.449 -15.722 -8.669 1.00 77.75 86 ALA A CA 1
ATOM 653 C C . ALA A 1 86 ? 7.076 -17.217 -8.589 1.00 77.75 86 ALA A C 1
ATOM 655 O O . ALA A 1 86 ? 5.980 -17.591 -8.988 1.00 77.75 86 ALA A O 1
ATOM 656 N N . GLU A 1 87 ? 7.961 -18.071 -8.064 1.00 81.94 87 GLU A N 1
ATOM 657 C CA . GLU A 1 87 ? 7.683 -19.502 -7.863 1.00 81.94 87 GLU A CA 1
ATOM 658 C C . GLU A 1 87 ? 6.720 -19.768 -6.695 1.00 81.94 87 GLU A C 1
ATOM 660 O O . GLU A 1 87 ? 5.927 -20.707 -6.753 1.00 81.94 87 GLU A O 1
ATOM 665 N N . LYS A 1 88 ? 6.800 -18.978 -5.616 1.00 80.31 88 LYS A N 1
ATOM 666 C CA . LYS A 1 88 ? 6.010 -19.202 -4.392 1.00 80.31 88 LYS A CA 1
ATOM 667 C C . LYS A 1 88 ? 4.660 -18.497 -4.379 1.00 80.31 88 LYS A C 1
ATOM 669 O O . LYS A 1 88 ? 3.765 -18.947 -3.667 1.00 80.31 88 LYS A O 1
ATOM 674 N N . PHE A 1 89 ? 4.526 -17.382 -5.092 1.00 74.19 89 PHE A N 1
ATOM 675 C CA . PHE A 1 89 ? 3.302 -16.590 -5.10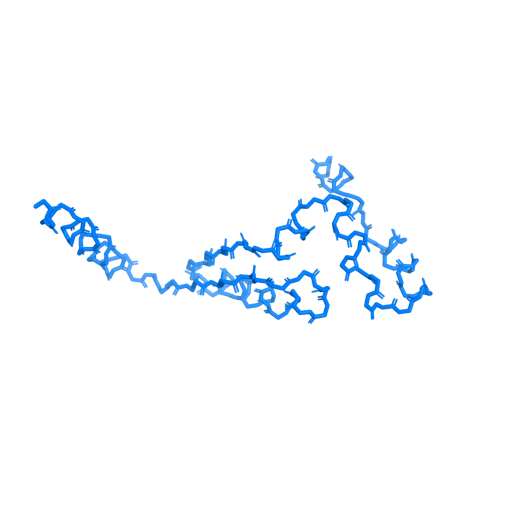3 1.00 74.19 89 PHE A CA 1
ATOM 676 C C . PHE A 1 89 ? 2.529 -16.841 -6.406 1.00 74.19 89 PHE A C 1
ATOM 678 O O . PHE A 1 89 ? 3.078 -16.590 -7.481 1.00 74.19 89 PHE A O 1
ATOM 685 N N . PRO A 1 90 ? 1.272 -17.324 -6.335 1.00 70.44 90 PRO A N 1
ATOM 686 C CA . PRO A 1 90 ? 0.459 -17.573 -7.520 1.00 70.44 90 PRO A CA 1
ATOM 687 C C . PRO A 1 90 ? 0.221 -16.278 -8.305 1.00 70.44 90 PRO A C 1
ATOM 689 O O . PRO A 1 90 ? 0.188 -15.178 -7.742 1.00 70.44 90 PRO A O 1
ATOM 692 N N . THR A 1 91 ? 0.043 -16.395 -9.620 1.00 72.88 91 THR A N 1
ATOM 693 C CA . THR A 1 91 ? -0.335 -15.252 -10.459 1.00 72.88 91 THR A CA 1
ATOM 694 C C . THR A 1 91 ? -1.723 -14.740 -10.061 1.00 72.88 91 THR A C 1
ATOM 696 O O . THR A 1 91 ? -2.523 -15.467 -9.478 1.00 72.88 91 THR A O 1
ATOM 699 N N . LEU A 1 92 ? -2.046 -13.481 -10.387 1.00 61.12 92 LEU A N 1
ATOM 700 C CA . LEU A 1 92 ? -3.385 -12.935 -10.111 1.00 61.12 92 LEU A CA 1
ATOM 701 C C . LEU A 1 92 ? -4.497 -13.788 -10.729 1.00 61.12 92 LEU A C 1
ATOM 703 O O . LEU A 1 92 ? -5.537 -13.963 -10.113 1.00 61.12 92 LEU A O 1
ATOM 707 N N . GLU A 1 93 ? -4.271 -14.337 -11.922 1.00 72.56 93 GLU A N 1
ATOM 708 C CA . GLU A 1 93 ? -5.223 -15.236 -12.577 1.00 72.56 93 GLU A CA 1
ATOM 709 C C . GLU A 1 93 ? -5.450 -16.502 -11.751 1.00 72.56 93 GLU A C 1
ATOM 711 O O . GLU A 1 93 ? -6.593 -16.872 -11.508 1.00 72.56 93 GLU A O 1
ATOM 716 N N . GLN A 1 94 ? -4.374 -17.113 -11.247 1.00 75.06 94 GLN A N 1
ATOM 717 C CA . GLN A 1 94 ? -4.452 -18.280 -10.368 1.00 75.06 94 GLN A CA 1
ATOM 718 C C . GLN A 1 94 ? -5.128 -17.951 -9.032 1.00 75.06 94 GLN A C 1
ATOM 720 O O . GLN A 1 94 ? -5.863 -18.776 -8.503 1.00 75.06 94 GLN A O 1
ATOM 725 N N . PHE A 1 95 ? -4.900 -16.752 -8.493 1.00 71.50 95 PHE A N 1
ATOM 726 C CA . PHE A 1 95 ? -5.496 -16.319 -7.231 1.00 71.50 95 PHE A CA 1
ATOM 727 C C . PHE A 1 95 ? -6.993 -16.006 -7.357 1.00 71.50 95 PHE A C 1
ATOM 729 O O . PHE A 1 95 ? -7.744 -16.290 -6.439 1.00 71.50 95 PHE A O 1
ATOM 736 N N . MET A 1 96 ? -7.440 -15.430 -8.479 1.00 73.38 96 MET A N 1
ATOM 737 C CA . MET A 1 96 ? -8.862 -15.131 -8.709 1.00 73.38 96 MET A CA 1
ATOM 738 C C . MET A 1 96 ? -9.690 -16.356 -9.124 1.00 73.38 96 MET A C 1
ATOM 740 O O . MET A 1 96 ? -10.916 -16.285 -9.123 1.00 73.38 96 MET A O 1
ATOM 744 N N . GLN A 1 97 ? -9.038 -17.442 -9.541 1.00 73.69 97 GLN A N 1
ATOM 745 C CA . GLN A 1 97 ? -9.687 -18.706 -9.905 1.00 73.69 97 GLN A CA 1
ATOM 746 C C . GLN A 1 97 ? -9.805 -19.690 -8.728 1.00 73.69 97 GLN A C 1
ATOM 748 O O . GLN A 1 97 ? -10.434 -20.737 -8.893 1.00 73.69 97 GLN A O 1
ATOM 753 N N . ALA A 1 98 ? -9.199 -19.372 -7.581 1.00 52.75 98 ALA A N 1
ATOM 754 C CA . ALA A 1 98 ? -9.270 -20.132 -6.333 1.00 52.75 98 ALA A CA 1
ATOM 755 C C . ALA A 1 98 ? -10.298 -19.518 -5.372 1.00 52.75 98 ALA A C 1
ATOM 757 O O . ALA A 1 98 ? -10.918 -20.302 -4.620 1.00 52.75 98 ALA A O 1
#

Sequence (98 aa):
MMEGTTAHASETMERAKKDGKTSLILVVSKGGADMAYPSLILATTARALGMDAHMYFTFWGMQLLTPEGRKKAMDVFPPELQKKIAEKFPTLEQFMQA